Protein AF-A0A351Y641-F1 (afdb_monomer)

Solvent-accessible surface area (backbone atoms only — not comparable to full-atom values): 4271 Å² total; per-residue (Å²): 128,59,70,54,70,76,47,34,85,81,32,49,68,33,74,46,79,53,81,40,66,47,98,86,72,43,86,41,69,42,77,78,62,51,54,51,64,62,26,48,53,41,39,76,28,37,31,39,32,40,35,40,38,36,92,95,38,81,46,78,34,47,23,68,57,40,30,53,43,8,66,68,53,77,126

Structure (mmCIF, N/CA/C/O backbone):
data_AF-A0A351Y641-F1
#
_entry.id   AF-A0A351Y641-F1
#
loop_
_atom_site.group_PDB
_atom_site.id
_atom_site.type_symbol
_atom_site.label_atom_id
_atom_site.label_alt_id
_atom_site.label_comp_id
_atom_site.label_asym_id
_atom_site.label_entity_id
_atom_site.label_seq_id
_atom_site.pdbx_PDB_ins_code
_atom_site.Cartn_x
_atom_site.Cartn_y
_atom_site.Cartn_z
_atom_site.occupancy
_atom_site.B_iso_or_equiv
_atom_site.auth_seq_id
_atom_site.auth_comp_id
_atom_site.auth_asym_id
_atom_site.auth_atom_id
_atom_site.pdbx_PDB_model_num
ATOM 1 N N . MET A 1 1 ? 6.623 -0.541 13.712 1.00 53.94 1 MET A N 1
ATOM 2 C CA . MET A 1 1 ? 6.613 -1.035 12.317 1.00 53.94 1 MET A CA 1
ATOM 3 C C . MET A 1 1 ? 7.958 -1.691 11.965 1.00 53.94 1 MET A C 1
ATOM 5 O O . MET A 1 1 ? 8.414 -1.559 10.842 1.00 53.94 1 MET A O 1
ATOM 9 N N . ASN A 1 2 ? 8.585 -2.419 12.908 1.00 51.03 2 ASN A N 1
ATOM 10 C CA . ASN A 1 2 ? 9.852 -3.137 12.666 1.00 51.03 2 ASN A CA 1
ATOM 11 C C . ASN A 1 2 ? 9.622 -4.474 11.952 1.00 51.03 2 ASN A C 1
ATOM 13 O O . ASN A 1 2 ? 10.465 -4.934 11.199 1.00 51.03 2 ASN A O 1
ATOM 17 N N . THR A 1 3 ? 8.421 -5.042 12.084 1.00 55.16 3 THR A N 1
ATOM 18 C CA . THR A 1 3 ? 8.036 -6.323 11.480 1.00 55.16 3 THR A CA 1
ATOM 19 C C . THR A 1 3 ? 8.174 -6.351 9.954 1.00 55.16 3 THR A C 1
ATOM 21 O O . THR A 1 3 ? 8.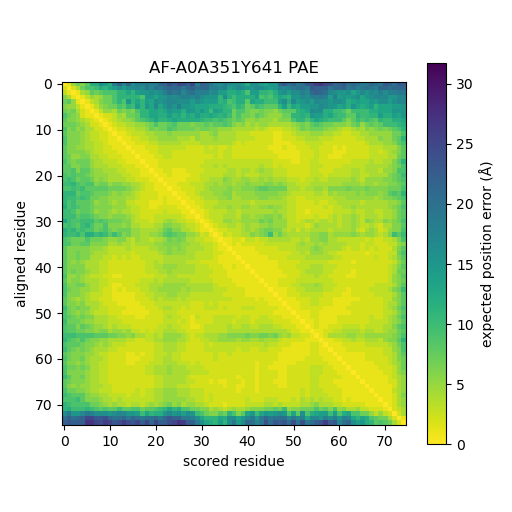433 -7.415 9.405 1.00 55.16 3 THR A O 1
ATOM 24 N N . LEU A 1 4 ? 8.041 -5.199 9.275 1.00 62.22 4 LEU A N 1
ATOM 25 C CA . LEU A 1 4 ? 8.246 -5.098 7.823 1.00 62.22 4 LEU A CA 1
ATOM 26 C C . LEU A 1 4 ? 9.727 -5.179 7.421 1.00 62.22 4 LEU A C 1
ATOM 28 O O . LEU A 1 4 ? 10.047 -5.567 6.307 1.00 62.22 4 LEU A O 1
ATOM 32 N N . ILE A 1 5 ? 10.629 -4.803 8.323 1.00 61.88 5 ILE A N 1
ATOM 33 C CA . ILE A 1 5 ? 12.070 -4.727 8.064 1.00 61.88 5 ILE A CA 1
ATOM 34 C C . ILE A 1 5 ? 12.767 -6.005 8.543 1.00 61.88 5 ILE A C 1
ATOM 36 O O . ILE A 1 5 ? 13.737 -6.442 7.935 1.00 61.88 5 ILE A O 1
ATOM 40 N N . ASP A 1 6 ? 12.254 -6.632 9.605 1.00 72.44 6 ASP A N 1
ATOM 41 C CA . ASP A 1 6 ? 12.932 -7.744 10.275 1.00 72.44 6 ASP A CA 1
ATOM 42 C C . ASP A 1 6 ? 12.804 -9.089 9.527 1.00 72.44 6 ASP A C 1
ATOM 44 O O . ASP A 1 6 ? 13.590 -9.999 9.776 1.00 72.44 6 ASP A O 1
ATOM 48 N N . ASN A 1 7 ? 11.798 -9.257 8.654 1.00 73.56 7 ASN A N 1
ATOM 49 C CA . ASN A 1 7 ? 11.569 -10.486 7.867 1.00 73.56 7 ASN A CA 1
ATOM 50 C C . ASN A 1 7 ? 10.969 -10.166 6.477 1.00 73.56 7 ASN A C 1
ATOM 52 O O . ASN A 1 7 ? 9.825 -10.549 6.200 1.00 73.56 7 ASN A O 1
ATOM 56 N N . PRO A 1 8 ? 11.687 -9.432 5.610 1.00 68.25 8 PRO A N 1
ATOM 57 C CA . PRO A 1 8 ? 11.150 -8.975 4.328 1.00 68.25 8 PRO A CA 1
ATOM 58 C C . PRO A 1 8 ? 10.757 -10.149 3.417 1.00 68.25 8 PRO A C 1
ATOM 60 O O . PRO A 1 8 ? 9.740 -10.103 2.734 1.00 68.25 8 PRO A O 1
ATOM 63 N N . ASP A 1 9 ? 11.486 -11.261 3.485 1.00 78.81 9 ASP A N 1
ATOM 64 C CA . ASP A 1 9 ? 11.213 -12.499 2.750 1.00 78.81 9 ASP A CA 1
ATOM 65 C C . ASP A 1 9 ? 9.813 -13.078 3.007 1.00 78.81 9 ASP A C 1
ATOM 67 O O . ASP A 1 9 ? 9.229 -13.701 2.121 1.00 78.81 9 ASP A O 1
ATOM 71 N N . LYS A 1 10 ? 9.241 -12.839 4.192 1.00 82.44 10 LYS A N 1
ATOM 72 C CA . LYS A 1 10 ? 7.917 -13.358 4.571 1.00 82.44 10 LYS A CA 1
ATOM 73 C C . LYS A 1 10 ? 6.755 -12.502 4.083 1.00 82.44 10 LYS A C 1
ATOM 75 O O . LYS A 1 10 ? 5.606 -12.926 4.195 1.00 82.44 10 LYS A O 1
ATOM 80 N N . ILE A 1 11 ? 7.039 -11.297 3.602 1.00 85.00 11 ILE A N 1
ATOM 81 C CA . ILE A 1 11 ? 6.023 -10.307 3.229 1.00 85.00 11 ILE A CA 1
ATOM 82 C C . ILE A 1 11 ? 6.127 -9.865 1.769 1.00 85.00 11 ILE A C 1
ATOM 84 O O . ILE A 1 11 ? 5.219 -9.191 1.280 1.00 85.00 11 ILE A O 1
ATOM 88 N N . ILE A 1 12 ? 7.173 -10.291 1.052 1.00 90.00 12 ILE A N 1
ATOM 89 C CA . ILE A 1 12 ? 7.250 -10.138 -0.400 1.00 90.00 12 ILE A CA 1
ATOM 90 C C . ILE A 1 12 ? 6.021 -10.789 -1.042 1.00 90.00 12 ILE A C 1
ATOM 92 O O . ILE A 1 12 ? 5.702 -11.952 -0.797 1.00 90.00 12 ILE A O 1
ATOM 96 N N . GLY A 1 13 ? 5.317 -10.026 -1.875 1.00 91.44 13 GLY A N 1
ATOM 97 C CA . GLY A 1 13 ? 4.108 -10.481 -2.554 1.00 91.44 13 GLY A CA 1
ATOM 98 C C . GLY A 1 13 ? 2.849 -10.491 -1.679 1.00 91.44 13 GLY A C 1
ATOM 99 O O . GLY A 1 13 ? 1.773 -10.816 -2.182 1.00 91.44 13 GLY A O 1
ATOM 100 N N . ALA A 1 14 ? 2.952 -10.152 -0.390 1.00 93.06 14 ALA A N 1
ATOM 101 C CA . ALA A 1 14 ? 1.822 -10.188 0.527 1.00 93.06 14 ALA A CA 1
ATOM 102 C C . ALA A 1 14 ? 0.809 -9.069 0.247 1.00 93.06 14 ALA A C 1
ATOM 104 O O . ALA A 1 14 ? 1.098 -8.073 -0.419 1.00 93.06 14 ALA A O 1
ATOM 105 N N . ARG A 1 15 ? -0.385 -9.231 0.818 1.00 94.31 15 ARG A N 1
ATOM 106 C CA . ARG A 1 15 ? -1.447 -8.225 0.838 1.00 94.31 15 ARG A CA 1
ATOM 107 C C . ARG A 1 15 ? -1.582 -7.665 2.248 1.00 94.31 15 ARG A C 1
ATOM 109 O O . ARG A 1 15 ? -1.841 -8.417 3.189 1.00 94.31 15 ARG A O 1
ATOM 116 N N . LEU A 1 16 ? -1.423 -6.355 2.390 1.00 91.56 16 LEU A N 1
ATOM 117 C CA . LEU A 1 16 ? -1.514 -5.651 3.662 1.00 91.56 16 LEU A CA 1
ATOM 118 C C . LEU A 1 16 ? -2.922 -5.086 3.853 1.00 91.56 16 LEU A C 1
ATOM 120 O O . LEU A 1 16 ? -3.435 -4.360 3.005 1.00 91.56 16 LEU A O 1
ATOM 124 N N . TYR A 1 17 ? -3.540 -5.411 4.987 1.00 91.88 17 TYR A N 1
ATOM 125 C CA . TYR A 1 17 ? -4.857 -4.906 5.368 1.00 91.88 17 TYR A CA 1
ATOM 126 C C 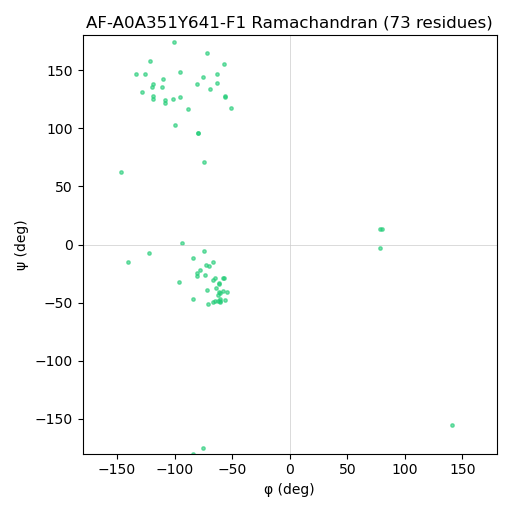. TYR A 1 17 ? -4.710 -3.791 6.391 1.00 91.88 17 TYR A C 1
ATOM 128 O O . TYR A 1 17 ? -4.100 -3.986 7.443 1.00 91.88 17 TYR A O 1
ATOM 136 N N . PHE A 1 18 ? -5.288 -2.633 6.092 1.00 91.06 18 PHE A N 1
ATOM 137 C CA . PHE A 1 18 ? -5.263 -1.483 6.979 1.00 91.06 18 PHE A CA 1
ATOM 138 C C . PHE A 1 18 ? -6.676 -1.074 7.373 1.00 91.06 18 PHE A C 1
ATOM 140 O O . PHE A 1 18 ? -7.577 -0.965 6.540 1.00 91.06 18 PHE A O 1
ATOM 147 N N . ILE A 1 19 ? -6.844 -0.789 8.661 1.00 91.19 19 ILE A N 1
ATOM 148 C CA . ILE A 1 19 ? -8.073 -0.239 9.214 1.00 91.19 19 ILE A CA 1
ATOM 149 C C . ILE A 1 19 ? -7.732 0.996 10.040 1.00 91.19 19 ILE A C 1
ATOM 151 O O . ILE A 1 19 ? -6.818 0.977 10.865 1.00 91.19 19 ILE A O 1
ATOM 155 N N . ARG A 1 20 ? -8.464 2.084 9.800 1.00 90.88 20 ARG A N 1
ATOM 156 C CA . ARG A 1 20 ? -8.404 3.265 10.656 1.00 90.88 20 ARG A CA 1
ATOM 157 C C . ARG A 1 20 ? -9.275 3.002 11.877 1.00 90.88 20 ARG A C 1
ATOM 159 O O . ARG A 1 20 ? -10.379 2.485 11.739 1.00 90.88 20 ARG A O 1
ATOM 166 N N . ILE A 1 21 ? -8.785 3.390 13.043 1.00 93.00 21 ILE A N 1
ATOM 167 C CA . ILE A 1 21 ? -9.547 3.387 14.288 1.00 93.00 21 ILE A CA 1
ATOM 168 C C . ILE A 1 21 ? -9.787 4.847 14.687 1.00 93.00 21 ILE A C 1
ATOM 170 O O . ILE A 1 21 ? -8.886 5.673 14.522 1.00 93.00 21 ILE A O 1
ATOM 174 N N . ASP A 1 22 ? -11.007 5.179 15.105 1.00 93.12 22 ASP A N 1
ATOM 175 C CA . ASP A 1 22 ? -11.359 6.507 15.620 1.00 93.12 22 ASP A CA 1
ATOM 176 C C . ASP A 1 22 ? -11.025 6.669 17.113 1.00 93.12 22 ASP A C 1
ATOM 178 O O . ASP A 1 22 ? -10.520 5.752 17.766 1.00 93.12 22 ASP A O 1
ATOM 182 N N . ASP A 1 23 ? -11.315 7.849 17.660 1.00 94.38 23 ASP A N 1
ATOM 183 C CA . ASP A 1 23 ? -11.026 8.190 19.057 1.00 94.38 23 ASP A CA 1
ATOM 184 C C . ASP A 1 23 ? -11.849 7.363 20.068 1.00 94.38 23 ASP A C 1
ATOM 186 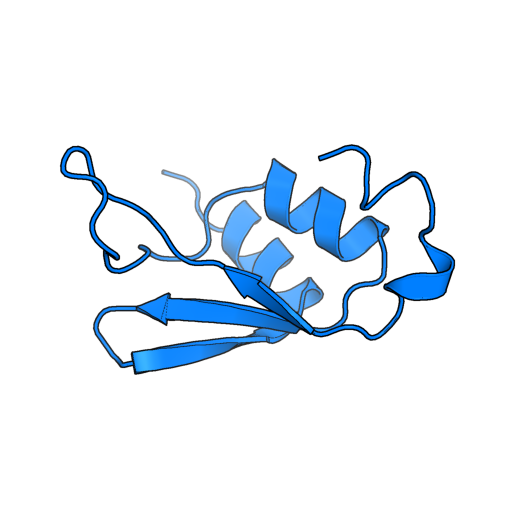O O . ASP A 1 23 ? -11.503 7.300 21.247 1.00 94.38 23 ASP A O 1
ATOM 190 N N . GLU A 1 24 ? -12.916 6.691 19.621 1.00 95.62 24 GLU A N 1
ATOM 191 C CA . GLU A 1 24 ? -13.735 5.781 20.429 1.00 95.62 24 GLU A CA 1
ATOM 192 C C . GLU A 1 24 ? -13.288 4.314 20.308 1.00 95.62 24 GLU A C 1
ATOM 194 O O . GLU A 1 24 ? -13.899 3.423 20.905 1.00 95.62 24 GLU A O 1
ATOM 199 N N . GLY A 1 25 ? -12.232 4.031 19.540 1.00 94.06 25 GLY A N 1
ATOM 200 C CA . GLY A 1 25 ? -11.747 2.672 19.322 1.00 94.06 25 GLY A CA 1
ATOM 201 C C . GLY A 1 25 ? -12.548 1.887 18.278 1.00 94.06 25 GLY A C 1
ATOM 202 O O . GLY A 1 25 ? -12.397 0.666 18.188 1.00 94.06 25 GLY A O 1
ATOM 203 N N . LYS A 1 26 ? -13.398 2.546 17.483 1.00 95.12 26 LYS A N 1
ATOM 204 C CA . LYS A 1 26 ? -14.218 1.895 16.456 1.00 95.12 26 LYS A CA 1
ATOM 205 C C . LYS A 1 26 ? -13.543 1.969 15.083 1.00 95.12 26 LYS A C 1
ATOM 207 O O . LYS A 1 26 ? -12.849 2.939 14.775 1.00 95.12 26 LYS A O 1
ATOM 212 N N . PRO A 1 27 ? -13.753 0.959 14.221 1.00 93.31 27 PRO A N 1
ATOM 213 C CA . PRO A 1 27 ? -13.362 1.039 12.823 1.00 93.31 27 PRO A CA 1
ATOM 214 C C . PRO A 1 27 ? -13.978 2.246 12.116 1.00 93.31 27 PRO A C 1
ATOM 216 O O . PRO A 1 27 ? -15.197 2.405 12.089 1.00 93.31 27 PRO A O 1
ATOM 219 N N . ALA A 1 28 ? -13.133 3.038 11.470 1.00 93.81 28 ALA A N 1
ATOM 220 C CA . ALA A 1 28 ? -13.521 4.201 10.693 1.00 93.81 28 ALA A CA 1
ATOM 221 C C . ALA A 1 28 ? -13.051 4.075 9.240 1.00 93.81 28 ALA A C 1
ATOM 223 O O . ALA A 1 28 ? -12.101 3.353 8.920 1.00 93.81 28 ALA A O 1
ATOM 224 N N . LYS A 1 29 ? -13.707 4.818 8.345 1.00 93.00 29 LYS A N 1
ATOM 225 C CA . LYS A 1 29 ? -13.298 4.902 6.941 1.00 93.00 29 LYS A CA 1
ATOM 226 C C . LYS A 1 29 ? -11.973 5.657 6.815 1.00 93.00 29 LYS A C 1
ATOM 228 O O . LYS A 1 29 ? -11.776 6.724 7.411 1.00 93.00 29 LYS A O 1
ATOM 233 N N . ALA A 1 30 ? -11.060 5.097 6.031 1.00 89.06 30 ALA A N 1
ATOM 234 C CA . ALA A 1 30 ? -9.837 5.762 5.619 1.00 89.06 30 ALA A CA 1
ATOM 235 C C . ALA A 1 30 ? -10.151 6.809 4.539 1.00 89.06 30 ALA A C 1
ATOM 237 O O . ALA A 1 30 ? -11.013 6.596 3.685 1.00 89.06 30 ALA A O 1
ATOM 238 N N . GLY A 1 31 ? -9.436 7.935 4.572 1.00 86.50 31 GLY A N 1
ATOM 239 C CA . GLY A 1 31 ? -9.405 8.889 3.459 1.00 86.50 31 GLY A CA 1
ATOM 240 C C . GLY A 1 31 ? -8.534 8.374 2.312 1.00 86.50 31 GLY A C 1
ATOM 241 O O . GLY A 1 31 ? -8.028 7.259 2.379 1.00 86.50 31 GLY A O 1
ATOM 242 N N . LYS A 1 32 ? -8.332 9.189 1.273 1.00 84.56 32 LYS A N 1
ATOM 243 C CA . LYS A 1 32 ? -7.491 8.831 0.116 1.00 84.56 32 LYS A CA 1
ATOM 244 C C . LYS A 1 32 ? -6.051 8.468 0.528 1.00 84.56 32 LYS A C 1
ATOM 246 O O . LYS A 1 32 ? -5.597 8.952 1.560 1.00 84.56 32 LYS A O 1
ATOM 251 N N . PRO A 1 33 ? -5.311 7.675 -0.266 1.00 84.31 33 PRO A N 1
ATOM 252 C CA . PRO A 1 33 ? -3.877 7.454 -0.062 1.00 84.31 33 PRO A CA 1
ATOM 253 C C . PRO A 1 33 ? -3.100 8.775 0.075 1.00 84.31 33 PRO A C 1
ATOM 255 O O . PRO A 1 33 ? -3.090 9.575 -0.856 1.00 84.31 33 PRO A O 1
ATOM 258 N N . TYR A 1 34 ? -2.469 9.018 1.229 1.00 85.81 34 TYR A N 1
ATOM 259 C CA . TYR A 1 34 ? -1.674 10.239 1.469 1.00 85.81 34 TYR A CA 1
ATOM 260 C C . TYR A 1 34 ? -0.379 10.004 2.263 1.00 85.81 34 TYR A C 1
ATOM 262 O O . TYR A 1 34 ? 0.487 10.874 2.318 1.00 85.81 34 TYR A O 1
ATOM 270 N N . CYS A 1 35 ? -0.220 8.853 2.927 1.00 87.12 35 CYS A N 1
ATOM 271 C CA . CYS A 1 35 ? 0.951 8.610 3.770 1.00 87.12 35 CYS A CA 1
ATOM 272 C C . CYS A 1 35 ? 2.160 8.212 2.908 1.00 87.12 35 CYS A C 1
ATOM 274 O O . CYS A 1 35 ? 2.347 7.034 2.592 1.00 87.12 35 CYS A O 1
ATOM 276 N N . THR A 1 36 ? 3.015 9.178 2.568 1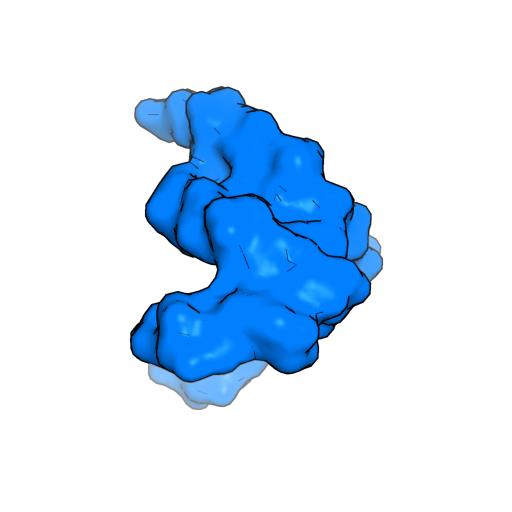.00 88.12 36 THR A N 1
ATOM 277 C CA . THR A 1 36 ? 4.253 8.964 1.788 1.00 88.12 36 THR A CA 1
ATOM 278 C C . THR A 1 36 ? 5.251 8.036 2.485 1.00 88.12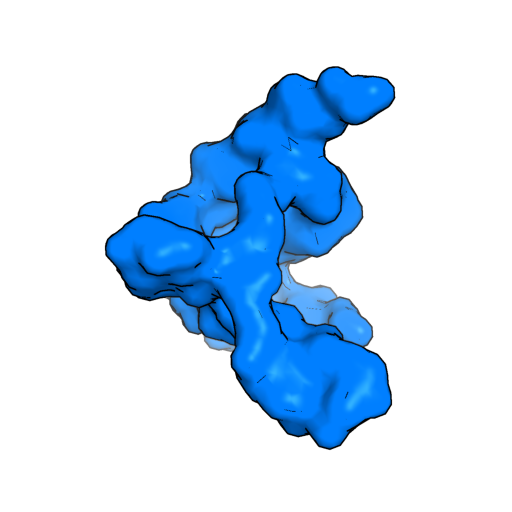 36 THR A C 1
ATOM 280 O O . THR A 1 36 ? 5.921 7.241 1.836 1.00 88.12 36 THR A O 1
ATOM 283 N N . ILE A 1 37 ? 5.313 8.066 3.820 1.00 87.69 37 ILE A N 1
ATOM 284 C CA . ILE A 1 37 ? 6.185 7.172 4.598 1.00 87.69 37 ILE A CA 1
ATOM 285 C C . ILE A 1 37 ? 5.662 5.733 4.545 1.00 87.69 37 ILE A C 1
ATOM 287 O O . ILE A 1 37 ? 6.404 4.811 4.219 1.0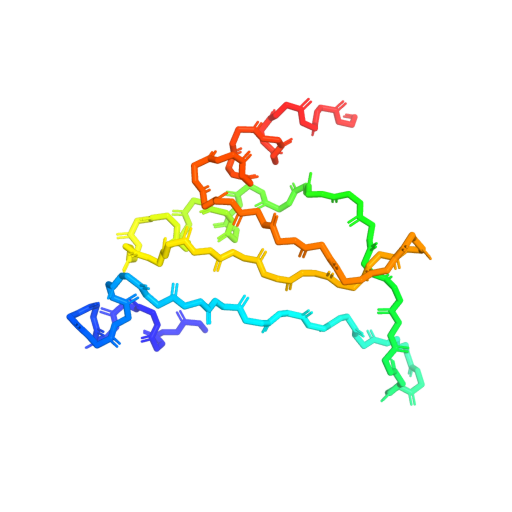0 87.69 37 ILE A O 1
ATOM 291 N N . CYS A 1 38 ? 4.374 5.534 4.840 1.00 86.25 38 CYS A N 1
ATOM 292 C CA . CYS A 1 38 ? 3.756 4.211 4.895 1.00 86.25 38 CYS A CA 1
ATOM 293 C C . CYS A 1 38 ? 3.805 3.523 3.530 1.00 86.25 38 CYS A C 1
ATOM 295 O O . CYS A 1 38 ? 4.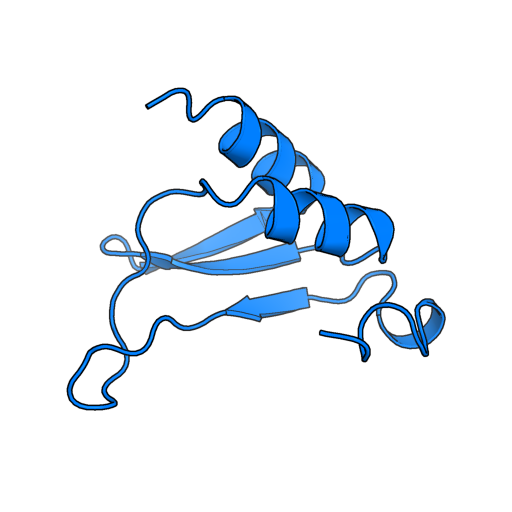110 2.335 3.442 1.00 86.25 38 CYS A O 1
ATOM 297 N N . SER A 1 39 ? 3.508 4.278 2.471 1.00 89.50 39 SER A N 1
ATOM 298 C CA . SER A 1 39 ? 3.538 3.776 1.101 1.00 89.50 39 SER A CA 1
ATOM 299 C C . SER A 1 39 ? 4.949 3.387 0.672 1.00 89.50 39 SER A C 1
ATOM 301 O O . SER A 1 39 ? 5.142 2.249 0.248 1.00 89.50 39 SER A O 1
ATOM 303 N N . LYS A 1 40 ? 5.947 4.253 0.895 1.00 89.81 40 LYS A N 1
ATOM 304 C CA . LYS A 1 40 ? 7.346 3.947 0.573 1.00 89.81 40 LYS A CA 1
ATOM 305 C C . LYS A 1 40 ? 7.864 2.732 1.336 1.00 89.81 40 LYS A C 1
ATOM 307 O O . LYS A 1 40 ? 8.447 1.842 0.732 1.00 89.81 40 LYS A O 1
ATOM 312 N N . MET A 1 41 ? 7.614 2.664 2.645 1.00 88.81 41 MET A N 1
ATOM 313 C CA . MET A 1 41 ? 8.040 1.530 3.472 1.00 88.81 41 MET A CA 1
ATOM 314 C C . MET A 1 41 ? 7.418 0.212 3.012 1.00 88.81 41 MET A C 1
ATOM 316 O O . MET A 1 41 ? 8.088 -0.814 3.004 1.00 88.81 41 MET A O 1
ATOM 320 N N . THR A 1 42 ? 6.135 0.231 2.657 1.00 89.06 42 THR A N 1
ATOM 321 C CA . THR A 1 42 ? 5.407 -0.978 2.252 1.00 89.06 42 THR A CA 1
ATOM 322 C C . THR A 1 42 ? 5.861 -1.459 0.874 1.00 89.06 42 THR A C 1
ATOM 324 O O . THR A 1 42 ? 6.044 -2.660 0.678 1.00 89.06 42 THR A O 1
ATOM 327 N N . LEU A 1 43 ? 6.116 -0.520 -0.041 1.00 90.75 43 LEU A N 1
ATOM 328 C CA . LEU A 1 43 ? 6.714 -0.796 -1.343 1.00 90.75 43 LEU A CA 1
ATOM 329 C C . LEU A 1 43 ? 8.128 -1.382 -1.202 1.00 90.75 43 LEU A C 1
ATOM 331 O O . LEU A 1 43 ? 8.419 -2.430 -1.771 1.00 90.75 43 LEU A O 1
ATOM 335 N N . ASP A 1 44 ? 8.985 -0.762 -0.388 1.00 89.75 44 ASP A N 1
ATOM 336 C CA . ASP A 1 44 ? 10.368 -1.218 -0.174 1.00 89.75 44 ASP A CA 1
ATOM 337 C C . ASP A 1 44 ? 10.441 -2.587 0.509 1.00 89.75 44 ASP A C 1
ATOM 339 O O . ASP A 1 44 ? 11.371 -3.357 0.279 1.00 89.75 44 ASP A O 1
ATOM 343 N N . ALA A 1 45 ? 9.437 -2.908 1.324 1.00 88.44 45 ALA A N 1
ATOM 344 C CA . ALA A 1 45 ? 9.279 -4.212 1.947 1.00 88.44 45 ALA A CA 1
ATOM 345 C C . ALA A 1 45 ? 8.789 -5.307 0.971 1.00 88.44 45 ALA A C 1
ATOM 347 O O . ALA A 1 45 ? 8.713 -6.474 1.348 1.00 88.44 45 ALA A O 1
ATOM 348 N N . GLY A 1 46 ? 8.453 -4.953 -0.276 1.00 90.44 46 GLY A N 1
ATOM 349 C CA . GLY A 1 46 ? 8.029 -5.888 -1.321 1.00 90.44 46 GLY A CA 1
ATOM 350 C C . GLY A 1 46 ? 6.580 -6.366 -1.210 1.00 90.44 46 GLY A C 1
ATOM 351 O O . GLY A 1 46 ? 6.205 -7.335 -1.872 1.00 90.44 46 GLY A O 1
ATOM 352 N N . VAL A 1 47 ? 5.755 -5.720 -0.384 1.00 92.75 47 VAL A N 1
ATOM 353 C CA . VAL A 1 47 ? 4.316 -6.008 -0.305 1.00 92.75 47 VAL A CA 1
ATOM 354 C C . VAL A 1 47 ? 3.683 -5.683 -1.655 1.00 92.75 47 VAL A C 1
ATOM 356 O O . VAL A 1 47 ? 4.028 -4.680 -2.274 1.00 92.75 47 VAL A O 1
ATOM 359 N N . LYS A 1 48 ? 2.757 -6.522 -2.120 1.00 95.38 48 LYS A N 1
ATOM 360 C CA . LYS A 1 48 ? 2.131 -6.361 -3.435 1.00 95.38 48 LYS A CA 1
ATOM 361 C C . LYS A 1 48 ? 0.959 -5.394 -3.399 1.00 95.38 48 LYS A C 1
ATOM 363 O O . LYS A 1 48 ? 0.846 -4.526 -4.251 1.00 95.38 48 LYS A O 1
ATOM 368 N N . GLU A 1 49 ? 0.088 -5.557 -2.408 1.00 96.00 49 GLU A N 1
ATOM 369 C CA . GLU A 1 49 ? -1.209 -4.883 -2.385 1.00 96.00 49 GLU A CA 1
ATOM 370 C C . GLU A 1 49 ? -1.504 -4.265 -1.022 1.00 96.00 49 GLU A C 1
ATOM 372 O O . GLU A 1 49 ? -1.168 -4.826 0.026 1.00 96.00 49 GLU A O 1
ATOM 377 N N . PHE A 1 50 ? -2.207 -3.139 -1.046 1.00 93.88 50 PHE A N 1
ATOM 378 C CA . PHE A 1 50 ? -2.698 -2.422 0.117 1.00 93.88 50 PHE A CA 1
ATOM 379 C C . PHE A 1 50 ? -4.225 -2.360 0.075 1.00 93.88 50 PHE A C 1
ATOM 381 O O . PHE A 1 50 ? -4.815 -1.899 -0.900 1.00 93.88 50 PHE A O 1
ATOM 388 N N . VAL A 1 51 ? -4.872 -2.828 1.138 1.00 94.56 51 VAL A N 1
ATOM 389 C CA . VAL A 1 51 ? -6.332 -2.872 1.248 1.00 94.56 51 VAL A CA 1
ATOM 390 C C . VAL A 1 51 ? -6.801 -1.822 2.238 1.00 94.56 51 VAL A C 1
ATOM 392 O O . VAL A 1 51 ? -6.382 -1.821 3.399 1.00 94.56 51 VAL A O 1
ATOM 395 N N . LEU A 1 52 ? -7.700 -0.957 1.778 1.00 93.44 52 LEU A N 1
ATOM 396 C CA . LEU A 1 52 ? -8.266 0.139 2.550 1.00 93.44 52 LEU A CA 1
ATOM 397 C C . LEU A 1 52 ? -9.784 0.086 2.546 1.00 93.44 52 LEU A C 1
ATOM 399 O O . LEU A 1 52 ? -10.419 -0.295 1.566 1.00 93.44 52 LEU A O 1
ATOM 403 N N . TRP A 1 53 ? -10.372 0.513 3.659 1.00 94.25 53 TRP A N 1
ATOM 404 C CA . TRP A 1 53 ? -11.812 0.681 3.770 1.00 94.25 53 TRP A CA 1
ATOM 405 C C . TRP A 1 53 ? -12.184 2.154 3.589 1.00 94.25 53 TRP A C 1
ATOM 407 O O . TRP A 1 53 ? -12.024 2.954 4.510 1.00 94.25 53 TRP A O 1
ATOM 417 N N . HIS A 1 54 ? -12.684 2.505 2.408 1.00 92.94 54 HIS A N 1
ATOM 418 C CA . HIS A 1 54 ? -13.150 3.845 2.043 1.00 92.94 54 HIS A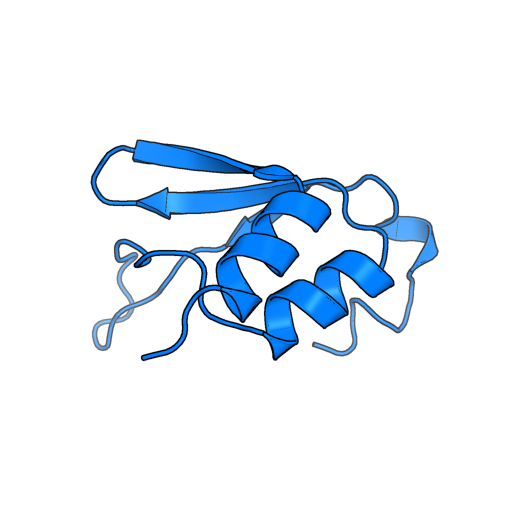 CA 1
ATOM 419 C C . HIS A 1 54 ? -14.675 3.947 2.115 1.00 92.94 54 HIS A C 1
ATOM 421 O O . HIS A 1 54 ? -15.374 2.956 2.345 1.00 92.94 54 HIS A O 1
ATOM 427 N N . GLU A 1 55 ? -15.219 5.149 1.928 1.00 91.56 55 GLU A N 1
ATOM 428 C CA . GLU A 1 55 ? -16.672 5.365 1.857 1.00 91.56 55 GLU A CA 1
ATOM 429 C C . GLU A 1 55 ? -17.334 4.483 0.787 1.00 91.56 55 GLU A C 1
ATOM 431 O O . GLU A 1 55 ? -18.359 3.866 1.065 1.00 91.56 55 GLU A O 1
ATOM 436 N N . GLU A 1 56 ? -16.690 4.328 -0.373 1.00 90.38 56 GLU A N 1
ATOM 437 C CA . GLU A 1 56 ? -17.151 3.503 -1.500 1.00 90.38 56 GLU A CA 1
ATOM 438 C C . GLU A 1 56 ? -17.090 1.984 -1.254 1.00 90.38 56 GLU A C 1
ATOM 440 O O . GLU A 1 56 ? -17.769 1.225 -1.944 1.00 90.38 56 GLU A O 1
ATOM 445 N N . GLY A 1 57 ? -16.321 1.519 -0.262 1.00 93.31 57 GLY A N 1
ATOM 446 C CA . GLY A 1 57 ? -16.174 0.093 0.026 1.00 93.31 57 GLY A CA 1
ATOM 447 C C . GLY A 1 57 ? -14.760 -0.316 0.421 1.00 93.31 57 GLY A C 1
ATOM 448 O O . GLY A 1 57 ? -13.995 0.473 0.973 1.00 93.31 57 GLY A O 1
ATOM 449 N N . ILE A 1 58 ? -14.441 -1.593 0.207 1.00 94.19 58 ILE A N 1
ATOM 450 C CA . ILE A 1 58 ? -13.081 -2.118 0.360 1.00 94.19 58 ILE A CA 1
ATOM 451 C C . ILE A 1 58 ? -12.371 -1.930 -0.978 1.00 94.19 58 ILE A C 1
ATOM 453 O O . ILE A 1 58 ? -12.775 -2.536 -1.969 1.00 94.19 58 ILE A O 1
ATOM 457 N N . CYS A 1 59 ? -11.316 -1.125 -0.988 1.00 94.31 59 CYS A N 1
ATOM 458 C CA . CYS A 1 59 ? -10.515 -0.844 -2.173 1.00 94.31 59 CYS A CA 1
ATOM 459 C C . CYS A 1 59 ? -9.144 -1.500 -2.028 1.00 94.31 59 CYS A C 1
ATOM 461 O O . CYS A 1 59 ? -8.579 -1.561 -0.932 1.00 94.31 59 CYS A O 1
ATOM 463 N N . VAL A 1 60 ? -8.630 -2.013 -3.142 1.00 95.50 60 VAL A N 1
ATOM 464 C CA . VAL A 1 60 ? -7.334 -2.685 -3.223 1.00 95.50 60 VAL A CA 1
ATOM 465 C C . VAL A 1 60 ? -6.470 -1.885 -4.181 1.00 95.50 60 VAL A C 1
ATOM 467 O O . VAL A 1 60 ? -6.902 -1.611 -5.295 1.00 95.50 60 VAL A O 1
ATOM 470 N N . TYR A 1 61 ? -5.276 -1.532 -3.728 1.00 94.31 61 TYR A N 1
ATOM 471 C CA . TYR A 1 61 ? -4.281 -0.797 -4.498 1.00 94.31 61 TYR A CA 1
ATOM 472 C C . TYR A 1 61 ? -3.038 -1.661 -4.642 1.00 94.31 61 TYR A C 1
ATOM 474 O O . TYR A 1 61 ? -2.601 -2.251 -3.650 1.00 94.31 61 TYR A O 1
ATOM 482 N N . ASP A 1 62 ? -2.427 -1.697 -5.823 1.00 96.62 62 ASP A N 1
ATOM 483 C CA . ASP A 1 62 ? -1.034 -2.142 -5.909 1.00 96.62 62 ASP A CA 1
ATOM 484 C C . ASP A 1 62 ? -0.152 -1.154 -5.121 1.00 96.62 62 ASP A C 1
ATOM 486 O O . ASP A 1 62 ? -0.444 0.042 -5.038 1.00 96.62 62 ASP A O 1
ATOM 490 N N . THR A 1 63 ? 0.923 -1.623 -4.489 1.00 93.62 63 THR A N 1
ATOM 491 C CA . THR A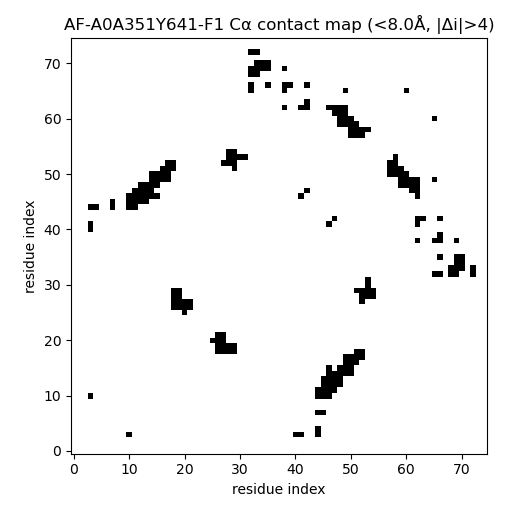 1 63 ? 1.761 -0.759 -3.635 1.00 93.62 63 THR A CA 1
ATOM 492 C C . THR A 1 63 ? 2.494 0.326 -4.419 1.00 93.62 63 THR A C 1
ATOM 494 O O . THR A 1 63 ? 2.676 1.424 -3.889 1.00 93.62 63 THR A O 1
ATOM 497 N N . ASP A 1 64 ? 2.838 0.068 -5.683 1.00 93.88 64 ASP A N 1
ATOM 498 C CA . ASP A 1 64 ? 3.342 1.080 -6.616 1.00 93.88 64 ASP A CA 1
ATOM 499 C C . ASP A 1 64 ? 2.309 2.193 -6.847 1.00 93.88 64 ASP A C 1
ATOM 501 O O . ASP A 1 64 ? 2.621 3.374 -6.682 1.00 93.88 64 ASP A O 1
ATOM 505 N N . GLU A 1 65 ? 1.060 1.821 -7.152 1.00 94.19 65 GLU A N 1
ATOM 506 C CA . GLU A 1 65 ? -0.052 2.760 -7.338 1.00 94.19 65 GLU A CA 1
ATOM 507 C C . GLU A 1 65 ? -0.295 3.569 -6.060 1.00 94.19 65 GLU A C 1
ATOM 509 O O . GLU A 1 65 ? -0.350 4.800 -6.089 1.00 94.19 65 GLU A O 1
ATOM 514 N N . TYR A 1 66 ? -0.382 2.884 -4.919 1.00 92.06 66 TYR A N 1
ATOM 515 C CA . TYR A 1 66 ? -0.584 3.501 -3.615 1.00 92.06 66 TYR A CA 1
ATOM 516 C C . TYR A 1 66 ? 0.523 4.513 -3.282 1.00 92.06 66 TYR A C 1
ATOM 518 O O . TYR A 1 66 ? 0.246 5.594 -2.751 1.00 92.06 66 TYR A O 1
ATOM 526 N N . ASN A 1 67 ? 1.775 4.195 -3.621 1.00 93.50 67 ASN A N 1
ATOM 527 C CA . ASN A 1 67 ? 2.915 5.091 -3.470 1.00 93.50 67 ASN A CA 1
ATOM 528 C C . ASN A 1 67 ? 2.806 6.305 -4.393 1.00 93.50 67 ASN A C 1
ATOM 530 O O . ASN A 1 67 ? 2.883 7.434 -3.912 1.00 93.50 67 ASN A O 1
ATOM 534 N N . THR A 1 68 ? 2.530 6.114 -5.683 1.00 92.88 68 THR A N 1
ATOM 535 C CA . THR A 1 68 ? 2.313 7.233 -6.610 1.00 92.88 68 THR A CA 1
ATOM 536 C C . THR A 1 68 ? 1.191 8.157 -6.135 1.00 92.88 68 THR A C 1
ATOM 538 O O . THR A 1 68 ? 1.395 9.370 -6.075 1.00 92.88 68 THR A O 1
ATOM 541 N N . LEU A 1 69 ? 0.039 7.609 -5.733 1.00 91.00 69 LEU A N 1
ATOM 542 C CA . LEU A 1 69 ? -1.091 8.386 -5.215 1.00 91.00 69 LEU A CA 1
ATOM 543 C C . LEU A 1 69 ? -0.722 9.154 -3.940 1.00 91.00 69 LEU A C 1
ATOM 545 O O . LEU A 1 69 ? -1.072 10.326 -3.813 1.00 91.00 69 LEU A O 1
ATOM 549 N N . SER A 1 70 ? 0.034 8.528 -3.033 1.00 88.62 70 SER A N 1
ATOM 550 C CA . SER A 1 70 ? 0.462 9.159 -1.780 1.00 88.62 70 SER A CA 1
ATOM 551 C C . SER A 1 70 ? 1.386 10.358 -2.010 1.00 88.62 70 SER A C 1
ATOM 553 O O . SER A 1 70 ? 1.276 11.347 -1.295 1.00 88.62 70 SER A O 1
ATOM 555 N N . PHE A 1 71 ? 2.279 10.297 -3.004 1.00 87.50 71 PHE A N 1
ATOM 556 C CA . PHE A 1 71 ? 3.164 11.415 -3.365 1.00 87.50 71 PHE A CA 1
ATOM 557 C C . PHE A 1 71 ? 2.480 12.471 -4.244 1.00 87.50 71 PHE A C 1
ATOM 559 O O . PHE A 1 71 ? 2.865 13.638 -4.204 1.00 87.50 71 PHE A O 1
ATOM 566 N N . ALA A 1 72 ? 1.461 12.088 -5.020 1.00 85.44 72 ALA A N 1
ATOM 567 C CA . ALA A 1 72 ? 0.631 13.023 -5.781 1.00 85.44 72 ALA A CA 1
ATOM 568 C C . ALA A 1 72 ? -0.316 13.838 -4.885 1.00 85.44 72 ALA A C 1
ATOM 570 O O . ALA A 1 72 ? -0.826 14.878 -5.307 1.00 85.44 72 ALA A O 1
ATOM 571 N N . TYR A 1 73 ? -0.541 13.386 -3.649 1.00 69.19 73 TYR A N 1
ATOM 572 C CA . TYR A 1 73 ? -1.313 14.095 -2.637 1.00 69.19 73 TYR A CA 1
ATOM 573 C C . TYR A 1 73 ? -0.511 15.282 -2.069 1.00 69.19 73 TYR A C 1
ATOM 575 O O . TYR A 1 73 ? -0.034 15.262 -0.936 1.00 69.19 73 TYR A O 1
ATOM 583 N N . ALA A 1 74 ? -0.337 16.329 -2.878 1.00 55.44 74 ALA A N 1
ATOM 584 C CA . ALA A 1 74 ? 0.114 17.639 -2.419 1.00 55.44 74 ALA A CA 1
ATOM 585 C C . ALA A 1 74 ? -1.092 18.373 -1.812 1.00 55.44 74 ALA A C 1
ATOM 587 O O . ALA A 1 74 ? -1.930 18.905 -2.541 1.00 55.44 74 ALA A O 1
ATOM 588 N N . GLY A 1 75 ? -1.222 18.298 -0.486 1.00 48.41 75 GLY A N 1
ATOM 589 C CA . GLY A 1 75 ? -2.152 19.129 0.284 1.00 48.41 75 GLY A CA 1
ATOM 590 C C . GLY A 1 75 ? -1.656 20.561 0.405 1.00 48.41 75 GLY A C 1
ATOM 591 O O . GLY A 1 75 ? -0.427 20.732 0.570 1.00 48.41 75 GLY A O 1
#

Nearest PDB structures (foldseek):
  6qu4-assembly1_A  TM=6.231E-01  e=5.282E+00  Trypanosoma brucei brucei

Secondary structure (DSSP, 8-state):
--HHHH-GGGTTT-EEE--EE-TTS-EE---SS--HHHHHHHHHTT--EEEEEETTEEEEEEHHHHHHHHHH---

Mean predicted aligned error: 5.1 Å

Foldseek 3Di:
DCVLVPCLVVQAQAEAEDFDADPVRDTDFDDALAPLPVLVSCVVSNHQWYWGQHPVGIDIDGSVRSNVRNVVPPD

Radius of gyration: 12.61 Å; Cα contacts (8 Å, |Δi|>4): 111; chains: 1; bounding box: 30×32×28 Å

pLDDT: mean 86.67, std 11.6, range [48.41, 96.62]

Sequence (75 aa):
MNTLIDNPDKIIGARLYFIRIDDEGKPAKAGKPYCTICSKMTLDAGVKEFVLWHEEGICVYDTDEYNTLSFAYAG